Protein AF-A0A7V6QS86-F1 (afdb_monomer)

Mean predicted aligned error: 10.18 Å

Sequence (85 aa):
MNKVSVFTGAFLILWGISILYSSLFKMKKEDYKDKGVFGVSGYIELEFLFSLLHKLPLGVIKGLIVLIGISFIGLGIIVLYLKYS

Secondary structure (DSSP, 8-state):
--HHHHHHHHHHHHHHHHHHHIIIII--TTGGGS-----SSS-HHHHHHHHHHHTS-HHHHHHHHHHHHHHHHHHHHHHHHHHH-

Solvent-accessible surface area (backbone atoms only — not comparable to full-atom values): 4861 Å² total; per-residue (Å²): 132,70,65,62,53,56,51,52,15,52,48,31,32,53,49,13,51,51,44,36,48,42,56,73,71,62,69,50,88,64,73,78,65,58,78,75,79,78,88,85,71,98,47,64,70,58,52,52,51,51,56,57,52,69,74,49,56,69,67,57,53,47,50,51,46,45,50,50,15,50,49,33,31,52,52,12,52,49,50,41,48,70,67,77,104

Radius of gyration: 16.79 Å; Cα contacts (8 Å, |Δi|>4): 50; chains: 1; bounding box: 39×25×41 Å

Foldseek 3Di:
DPVVLLVQLVVLLVVLVVLLCCLPPVPDPVVLVPPPPPDDDPPVVVVVVVVVVNPDDSVVNSVVSNVVSVVSNVVSVVSVVVVVD

Structure (mmCIF, N/CA/C/O backbone):
data_AF-A0A7V6QS86-F1
#
_entry.id   AF-A0A7V6QS86-F1
#
loop_
_atom_site.group_PDB
_atom_site.id
_atom_site.type_symbol
_atom_site.label_atom_id
_atom_site.label_alt_id
_atom_site.label_comp_id
_atom_site.label_asym_id
_atom_site.label_entity_id
_atom_site.label_seq_id
_atom_site.pdbx_PDB_ins_code
_atom_site.Cartn_x
_atom_site.Cartn_y
_atom_site.Cartn_z
_atom_site.occupancy
_atom_site.B_iso_or_equiv
_atom_site.auth_seq_id
_atom_site.auth_comp_id
_atom_site.auth_asym_id
_atom_site.auth_atom_id
_atom_site.pdbx_PDB_model_num
ATOM 1 N N . MET A 1 1 ? -21.718 -6.573 17.113 1.00 57.00 1 MET A N 1
ATOM 2 C CA . MET A 1 1 ? -20.243 -6.582 16.952 1.00 57.00 1 MET A CA 1
ATOM 3 C C . MET A 1 1 ? -19.867 -7.334 15.669 1.00 57.00 1 MET A C 1
ATOM 5 O O . MET A 1 1 ? -19.767 -8.554 15.687 1.00 57.00 1 MET A O 1
ATOM 9 N N . ASN A 1 2 ? -19.720 -6.648 14.526 1.00 68.88 2 ASN A N 1
ATOM 10 C CA . ASN A 1 2 ? -19.492 -7.317 13.229 1.00 68.88 2 ASN A CA 1
ATOM 11 C C . ASN A 1 2 ? -18.034 -7.774 13.063 1.00 68.88 2 ASN A C 1
ATOM 13 O O . ASN A 1 2 ? -17.259 -7.086 12.425 1.00 68.88 2 ASN A O 1
ATOM 17 N N . LYS A 1 3 ? -17.598 -8.893 13.641 1.00 78.56 3 L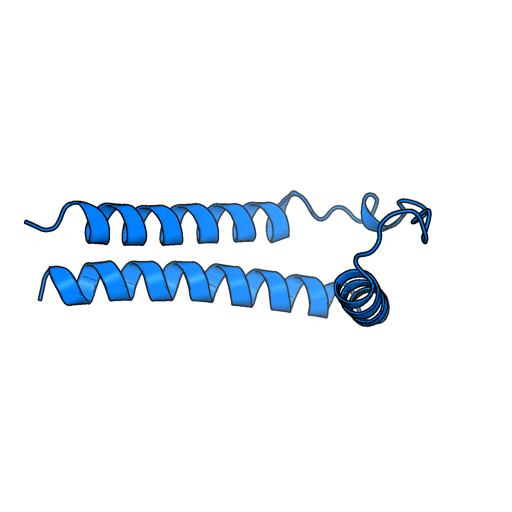YS A N 1
ATOM 18 C CA . LYS A 1 3 ? -16.177 -9.328 13.614 1.00 78.56 3 LYS A CA 1
ATOM 19 C C . LYS A 1 3 ? -15.497 -9.212 12.229 1.00 78.56 3 LYS A C 1
ATOM 21 O O . LYS A 1 3 ? -14.336 -8.824 12.152 1.00 78.56 3 LYS A O 1
ATOM 26 N N . VAL A 1 4 ? -16.269 -9.401 11.158 1.00 83.69 4 VAL A N 1
ATOM 27 C CA . VAL A 1 4 ? -15.868 -9.243 9.751 1.00 83.69 4 VAL A CA 1
ATOM 28 C C . VAL A 1 4 ? -15.195 -7.899 9.440 1.00 83.69 4 VAL A C 1
ATOM 30 O O . VAL A 1 4 ? -14.088 -7.903 8.927 1.00 83.69 4 VAL A O 1
ATOM 33 N N . SER A 1 5 ? -15.774 -6.742 9.790 1.00 81.06 5 SER A N 1
ATOM 34 C CA . SER A 1 5 ? -15.192 -5.447 9.368 1.00 81.06 5 SER A CA 1
ATOM 35 C C . SER A 1 5 ? -13.867 -5.119 10.065 1.00 81.06 5 SER A C 1
ATOM 37 O O . SER A 1 5 ? -13.024 -4.442 9.489 1.00 81.06 5 SER A O 1
ATOM 39 N N . VAL A 1 6 ? -13.677 -5.605 11.299 1.00 85.38 6 VAL A N 1
ATOM 40 C CA . VAL A 1 6 ? -12.395 -5.440 12.012 1.00 85.38 6 VAL A CA 1
ATOM 41 C C . VAL A 1 6 ? -11.331 -6.315 11.358 1.00 85.38 6 VAL A C 1
ATOM 43 O O . VAL A 1 6 ? -10.219 -5.854 11.124 1.00 85.38 6 VAL A O 1
ATOM 46 N N . PHE A 1 7 ? -11.698 -7.548 10.998 1.00 88.81 7 PHE A N 1
ATOM 47 C CA . PHE A 1 7 ? -10.821 -8.449 10.261 1.00 88.81 7 PHE A CA 1
ATOM 48 C C . PHE A 1 7 ? -10.427 -7.867 8.897 1.00 88.81 7 PHE A C 1
ATOM 50 O O . PHE A 1 7 ? -9.243 -7.821 8.582 1.00 88.81 7 PHE A O 1
ATOM 57 N N . THR A 1 8 ? -11.384 -7.340 8.126 1.00 88.88 8 THR A N 1
ATOM 58 C CA . THR A 1 8 ? -11.112 -6.702 6.830 1.00 88.88 8 THR A CA 1
ATOM 59 C C . THR A 1 8 ? -10.204 -5.479 6.973 1.00 88.88 8 THR A C 1
ATOM 61 O O . THR A 1 8 ? -9.247 -5.352 6.218 1.00 88.88 8 THR A O 1
ATOM 64 N N . GLY A 1 9 ? -10.452 -4.601 7.951 1.00 86.56 9 GLY A N 1
ATOM 65 C CA . GLY A 1 9 ? -9.612 -3.422 8.188 1.00 86.56 9 GLY A CA 1
ATOM 66 C C . GLY A 1 9 ? -8.176 -3.785 8.582 1.00 86.56 9 GLY A C 1
ATOM 67 O O . GLY A 1 9 ? -7.225 -3.267 8.000 1.00 86.56 9 GLY A O 1
ATOM 68 N N . ALA A 1 10 ? -8.010 -4.734 9.509 1.00 88.75 10 ALA A N 1
ATOM 69 C CA . ALA A 1 10 ? -6.695 -5.229 9.913 1.00 88.75 10 ALA A CA 1
ATOM 70 C C . ALA A 1 10 ? -5.955 -5.914 8.753 1.00 88.75 10 ALA A C 1
ATOM 72 O O . ALA A 1 10 ? -4.764 -5.674 8.558 1.00 88.75 10 ALA A O 1
ATOM 73 N N . PHE A 1 11 ? -6.666 -6.714 7.952 1.00 91.94 11 PHE A N 1
ATOM 74 C CA . PHE A 1 11 ? -6.108 -7.356 6.767 1.00 91.94 11 PHE A CA 1
ATOM 75 C C . PHE A 1 11 ? -5.641 -6.324 5.737 1.00 91.94 11 PHE A C 1
ATOM 77 O O . PHE A 1 11 ? -4.517 -6.427 5.263 1.00 91.94 11 PHE A O 1
ATOM 84 N N . LEU A 1 12 ? -6.442 -5.291 5.446 1.00 88.69 12 LEU A N 1
ATOM 85 C CA . LEU A 1 12 ? -6.078 -4.214 4.515 1.00 88.69 12 LEU A CA 1
ATOM 86 C C . LEU A 1 12 ? -4.809 -3.471 4.946 1.00 88.69 12 LEU A C 1
ATOM 88 O O . LEU A 1 12 ? -3.935 -3.219 4.117 1.00 88.69 12 LEU A O 1
ATOM 92 N N . ILE A 1 13 ? -4.679 -3.164 6.239 1.00 89.81 13 ILE A N 1
ATOM 93 C CA . ILE A 1 13 ? -3.487 -2.505 6.786 1.00 89.81 13 ILE A CA 1
ATOM 94 C C . ILE A 1 13 ? -2.268 -3.419 6.661 1.00 89.81 13 ILE A C 1
ATOM 96 O O . ILE A 1 13 ? -1.222 -2.992 6.173 1.00 89.81 13 ILE A O 1
ATOM 100 N N . LEU A 1 14 ? -2.402 -4.687 7.055 1.00 91.81 14 LEU A N 1
ATOM 101 C CA . LEU A 1 14 ? -1.315 -5.662 6.985 1.00 91.81 14 LEU A CA 1
ATOM 102 C C . LEU A 1 14 ? -0.867 -5.903 5.535 1.00 91.81 14 LEU A C 1
ATOM 104 O O . LEU A 1 14 ? 0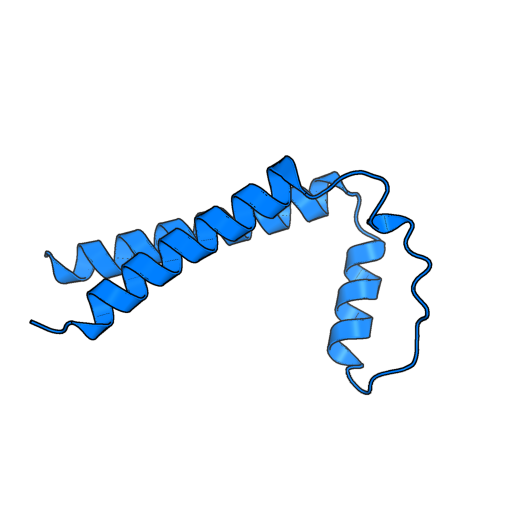.330 -6.003 5.261 1.00 91.81 14 LEU A O 1
ATOM 108 N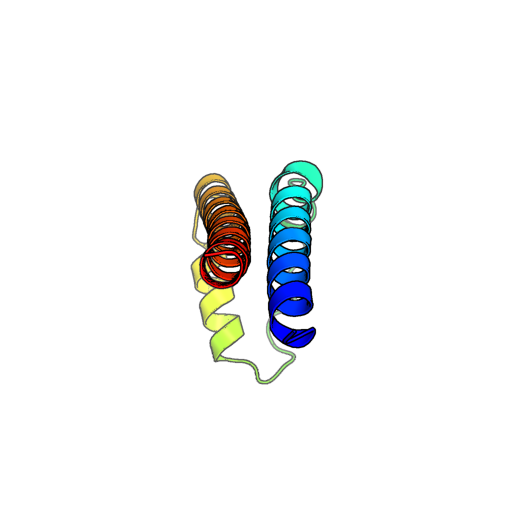 N . TRP A 1 15 ? -1.815 -5.911 4.597 1.00 90.69 15 TRP A N 1
ATOM 109 C CA . TRP A 1 15 ? -1.547 -6.021 3.166 1.00 90.69 15 TRP A CA 1
ATOM 110 C C . TRP A 1 15 ? -0.845 -4.781 2.612 1.00 90.69 15 TRP A C 1
ATOM 112 O O . TRP A 1 15 ? 0.162 -4.907 1.918 1.00 90.69 15 TRP A O 1
ATOM 122 N N . GLY A 1 16 ? -1.302 -3.583 2.984 1.00 88.38 16 GLY A N 1
ATOM 123 C CA . GLY A 1 16 ? -0.642 -2.331 2.618 1.00 88.38 16 GLY A CA 1
ATOM 124 C C . GLY A 1 16 ? 0.801 -2.258 3.129 1.00 88.38 16 GLY A C 1
ATOM 125 O O . GLY A 1 16 ? 1.702 -1.904 2.369 1.00 88.38 16 GLY A O 1
ATOM 126 N N . ILE A 1 17 ? 1.057 -2.688 4.371 1.00 87.81 17 ILE A N 1
ATOM 127 C CA . ILE A 1 17 ? 2.415 -2.779 4.937 1.00 87.81 17 ILE A CA 1
ATOM 128 C C . ILE A 1 17 ? 3.274 -3.782 4.156 1.00 87.81 17 ILE A C 1
ATOM 130 O O . ILE A 1 17 ? 4.427 -3.482 3.847 1.00 87.81 17 ILE A O 1
ATOM 134 N N . SER A 1 18 ? 2.729 -4.948 3.797 1.00 85.75 18 SER A N 1
ATOM 135 C CA . SER A 1 18 ? 3.444 -5.956 3.001 1.00 85.75 18 SER A CA 1
ATOM 136 C C . SER A 1 18 ? 3.850 -5.420 1.620 1.00 85.75 18 SER A C 1
ATOM 138 O O . SER A 1 18 ? 4.998 -5.583 1.198 1.00 85.75 18 SER A O 1
ATOM 140 N N . ILE A 1 19 ? 2.946 -4.694 0.951 1.00 85.06 19 ILE A N 1
ATOM 141 C CA . ILE A 1 19 ? 3.203 -4.039 -0.341 1.00 85.06 19 ILE A CA 1
ATOM 142 C C . ILE A 1 19 ? 4.312 -2.989 -0.206 1.00 85.06 19 ILE A C 1
ATOM 144 O O . ILE A 1 19 ? 5.260 -2.989 -0.996 1.00 85.06 19 ILE A O 1
ATOM 148 N N . LEU A 1 20 ? 4.240 -2.130 0.816 1.00 84.88 20 LEU A N 1
ATOM 149 C CA . LEU A 1 20 ? 5.264 -1.115 1.072 1.00 84.88 20 LEU A CA 1
ATOM 150 C C . LEU A 1 20 ? 6.624 -1.744 1.377 1.00 84.88 20 LEU A C 1
ATOM 152 O O . LEU A 1 20 ? 7.634 -1.323 0.812 1.00 84.88 20 LEU A O 1
ATOM 156 N N . TYR A 1 21 ? 6.656 -2.785 2.209 1.00 81.38 21 TYR A N 1
ATOM 157 C CA . TYR A 1 21 ? 7.882 -3.508 2.526 1.00 81.38 21 TYR A CA 1
ATOM 158 C C . TYR A 1 21 ? 8.506 -4.125 1.268 1.00 81.38 21 TYR A C 1
ATOM 160 O O . TYR A 1 21 ? 9.701 -3.963 1.021 1.00 81.38 21 TYR A O 1
ATOM 168 N N . SER A 1 22 ? 7.695 -4.754 0.414 1.00 78.62 22 SER A N 1
ATOM 169 C CA . SER A 1 22 ? 8.165 -5.323 -0.851 1.00 78.62 22 SER A CA 1
ATOM 170 C C . SER A 1 22 ? 8.699 -4.245 -1.805 1.00 78.62 22 SER A C 1
ATOM 172 O O . SER A 1 22 ? 9.764 -4.410 -2.402 1.00 78.62 22 SER A O 1
ATOM 174 N N . SER A 1 23 ? 8.018 -3.102 -1.910 1.00 75.75 23 SER A N 1
ATOM 175 C CA . SER A 1 23 ? 8.442 -1.986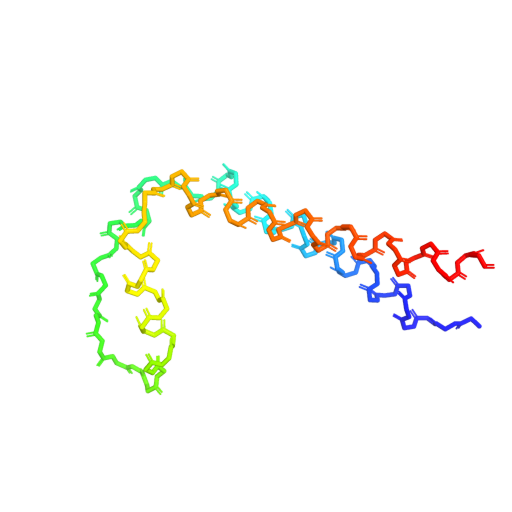 -2.764 1.00 75.75 23 SER A CA 1
ATOM 176 C C . SER A 1 23 ? 9.752 -1.339 -2.309 1.00 75.75 23 SER A C 1
ATOM 178 O O . SER A 1 23 ? 10.588 -0.963 -3.136 1.00 75.75 23 SER A O 1
ATOM 180 N N . LEU A 1 24 ? 9.932 -1.185 -0.994 1.00 74.06 24 LEU A N 1
ATOM 181 C CA . LEU A 1 24 ? 11.085 -0.502 -0.411 1.00 74.06 24 LEU A CA 1
ATOM 182 C C . LEU A 1 24 ? 12.313 -1.415 -0.318 1.00 74.06 24 LEU A C 1
ATOM 184 O O . LEU A 1 24 ? 13.412 -0.977 -0.651 1.00 74.06 24 LEU A O 1
ATOM 188 N N . PHE A 1 25 ? 12.132 -2.676 0.086 1.00 67.94 25 PHE A N 1
ATOM 189 C CA . PHE A 1 25 ? 13.241 -3.584 0.400 1.00 67.94 25 PHE A CA 1
ATOM 190 C C . PHE A 1 25 ? 13.491 -4.665 -0.655 1.00 67.94 25 PHE A C 1
ATOM 192 O O . PHE A 1 25 ? 14.637 -5.080 -0.830 1.00 67.94 25 PHE A O 1
ATOM 199 N N . LYS A 1 26 ? 12.455 -5.129 -1.368 1.00 63.22 26 LYS A N 1
ATOM 200 C CA . LYS A 1 26 ? 12.563 -6.296 -2.261 1.00 63.22 26 LYS A CA 1
ATOM 201 C C . LYS A 1 26 ? 12.837 -5.931 -3.722 1.00 63.22 26 LYS A C 1
ATOM 203 O O . LYS A 1 26 ? 13.431 -6.727 -4.437 1.00 63.22 26 LYS A O 1
ATOM 208 N N . MET A 1 27 ? 12.519 -4.710 -4.162 1.00 60.09 27 MET A N 1
ATOM 209 C CA . MET A 1 27 ? 12.900 -4.220 -5.497 1.00 60.09 27 MET A CA 1
ATOM 210 C C . MET A 1 27 ? 14.403 -3.887 -5.590 1.00 60.09 27 MET A C 1
ATOM 212 O O . MET A 1 27 ? 14.801 -2.712 -5.614 1.00 60.09 27 MET A O 1
ATOM 216 N N . LYS A 1 28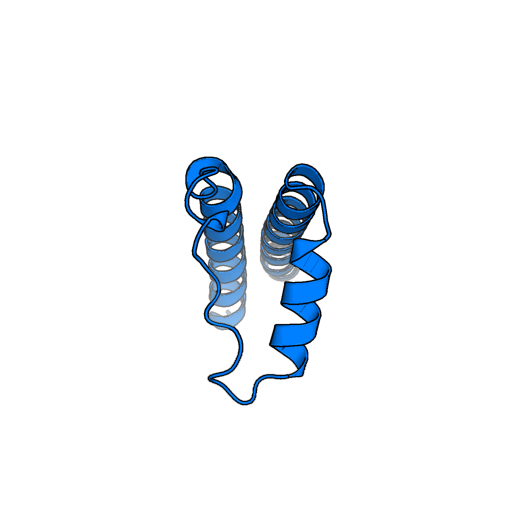 ? 15.243 -4.926 -5.663 1.00 54.59 28 LYS A N 1
ATOM 217 C CA . LYS A 1 28 ? 16.633 -4.845 -6.135 1.00 54.59 28 LYS A CA 1
ATOM 218 C C . LYS A 1 28 ? 16.660 -4.806 -7.668 1.00 54.59 28 LYS A C 1
ATOM 220 O O . LYS A 1 28 ? 15.853 -5.449 -8.328 1.00 54.59 28 LYS A O 1
ATOM 225 N N . LYS A 1 29 ? 17.623 -4.062 -8.231 1.00 52.88 29 LYS A N 1
ATOM 226 C CA . LYS A 1 29 ? 17.852 -3.874 -9.685 1.00 52.88 29 LYS A CA 1
ATOM 227 C C . LYS A 1 29 ? 17.998 -5.180 -10.492 1.00 52.88 29 LYS A C 1
ATOM 229 O O . LYS A 1 29 ? 17.959 -5.125 -11.716 1.00 52.88 29 LYS A O 1
ATOM 234 N N . GLU A 1 30 ? 18.202 -6.312 -9.825 1.00 51.19 30 GLU A N 1
ATOM 235 C CA . GLU A 1 30 ? 18.522 -7.606 -10.435 1.00 51.19 30 GLU A CA 1
ATOM 236 C C . GLU A 1 30 ? 17.279 -8.454 -10.756 1.00 51.19 30 GLU A C 1
ATOM 238 O O . GLU A 1 30 ? 17.313 -9.176 -11.745 1.00 51.19 30 GLU A O 1
ATOM 243 N N . ASP A 1 31 ? 16.160 -8.283 -10.039 1.00 52.53 31 ASP A N 1
ATOM 244 C CA . ASP A 1 31 ? 14.906 -9.030 -10.292 1.00 52.53 31 ASP A CA 1
ATOM 245 C C . ASP A 1 31 ? 14.210 -8.607 -11.600 1.00 52.53 31 ASP A C 1
ATOM 247 O O . ASP A 1 31 ? 13.450 -9.364 -12.189 1.00 52.53 31 ASP A O 1
ATOM 251 N N . TYR A 1 32 ? 14.492 -7.399 -12.098 1.00 51.03 32 TYR A N 1
ATOM 252 C CA . TYR A 1 32 ? 13.959 -6.916 -13.382 1.00 51.03 32 TYR A CA 1
ATOM 253 C C . TYR A 1 32 ? 14.822 -7.309 -14.587 1.00 51.03 32 TYR A C 1
ATOM 255 O O . TYR A 1 32 ? 14.465 -7.024 -15.727 1.00 51.03 32 TYR A O 1
ATOM 263 N N . LYS A 1 33 ? 15.977 -7.938 -14.341 1.00 45.84 33 LYS A N 1
ATOM 264 C CA . LYS A 1 33 ? 16.799 -8.570 -15.376 1.00 45.84 33 LYS A CA 1
ATOM 265 C C . LYS A 1 33 ? 16.394 -10.023 -15.608 1.00 45.84 33 LYS A C 1
ATOM 267 O O . LYS A 1 33 ? 17.089 -10.712 -16.360 1.00 45.84 33 LYS A O 1
ATOM 272 N N . ASP A 1 34 ? 15.313 -10.482 -14.974 1.00 47.88 34 ASP A N 1
ATOM 273 C CA . ASP A 1 34 ? 14.752 -11.770 -15.321 1.00 47.88 34 ASP A CA 1
ATOM 274 C C . ASP A 1 34 ? 14.250 -11.685 -16.758 1.00 47.88 34 ASP A C 1
ATOM 276 O O . ASP A 1 34 ? 13.452 -10.824 -17.141 1.00 47.88 34 ASP A O 1
ATOM 280 N N . LYS A 1 35 ? 14.867 -12.513 -17.591 1.00 46.91 35 LYS A N 1
ATOM 281 C CA . LYS A 1 35 ? 14.631 -12.582 -19.022 1.00 46.91 35 LYS A CA 1
ATOM 282 C C . LYS A 1 35 ? 13.227 -13.132 -19.174 1.00 46.91 35 LYS A C 1
ATOM 284 O O . LYS A 1 35 ? 13.065 -14.346 -19.203 1.00 46.91 35 LYS A O 1
ATOM 289 N N . GLY A 1 36 ? 12.238 -12.242 -19.209 1.00 46.22 36 GLY A N 1
ATOM 290 C CA . GLY A 1 36 ? 10.844 -12.594 -19.411 1.00 46.22 36 GLY A CA 1
ATOM 291 C C . GLY A 1 36 ? 10.743 -13.540 -20.596 1.00 46.22 36 GLY A C 1
ATOM 292 O O . GLY A 1 36 ? 10.865 -13.126 -21.749 1.00 46.22 36 GLY A O 1
ATOM 293 N N . VAL A 1 37 ? 10.563 -14.826 -20.306 1.00 44.75 37 VAL A N 1
ATOM 294 C CA . VAL A 1 37 ? 10.078 -15.795 -21.278 1.00 44.75 37 VAL A CA 1
ATOM 295 C C . VAL A 1 37 ? 8.612 -15.425 -21.469 1.00 44.75 37 VAL A C 1
ATOM 297 O O . VAL A 1 37 ? 7.720 -15.935 -20.797 1.00 44.75 37 VAL A O 1
ATOM 300 N N . PHE A 1 38 ? 8.399 -14.410 -22.304 1.00 48.16 38 PHE A N 1
ATOM 301 C CA . PHE A 1 38 ? 7.097 -13.979 -22.788 1.00 48.16 38 PHE A CA 1
ATOM 302 C C . PHE A 1 38 ? 6.443 -15.152 -23.532 1.00 48.16 38 PHE A C 1
ATOM 304 O O . PHE A 1 38 ? 7.103 -15.797 -24.350 1.00 48.16 38 PHE A O 1
ATOM 311 N N . GLY A 1 39 ? 5.156 -15.413 -23.269 1.00 46.03 39 GLY A N 1
ATOM 312 C CA . GLY A 1 39 ? 4.342 -16.283 -24.125 1.00 46.03 39 GLY A CA 1
ATOM 313 C C . GLY A 1 39 ? 3.928 -17.676 -23.624 1.00 46.03 39 GLY A C 1
ATOM 314 O O . GLY A 1 39 ? 3.762 -18.553 -24.467 1.00 46.03 39 GLY A O 1
ATOM 315 N N . VAL A 1 40 ? 3.706 -17.928 -22.320 1.00 48.03 40 VAL A N 1
ATOM 316 C CA . VAL A 1 40 ? 3.222 -19.267 -21.864 1.00 48.03 40 VAL A CA 1
ATOM 317 C C . VAL A 1 40 ? 1.919 -19.271 -21.044 1.00 48.03 40 VAL A C 1
ATOM 319 O O . VAL A 1 40 ? 1.479 -20.331 -20.613 1.00 48.03 40 VAL A O 1
ATOM 322 N N . SER A 1 41 ? 1.217 -18.151 -20.840 1.00 55.03 41 SER A N 1
ATOM 323 C CA . SER A 1 41 ? -0.094 -18.224 -20.164 1.00 55.03 41 SER A CA 1
ATOM 324 C C . SER A 1 41 ? -1.105 -17.242 -20.741 1.00 55.03 41 SER A C 1
ATOM 326 O O . SER A 1 41 ? -0.752 -16.105 -21.026 1.00 55.03 41 SER A O 1
ATOM 328 N N . GLY A 1 42 ? -2.350 -17.695 -20.931 1.00 55.22 42 GLY A N 1
ATOM 329 C CA . GLY A 1 42 ? -3.443 -16.994 -21.624 1.00 55.22 42 GLY A CA 1
ATOM 330 C C . GLY A 1 42 ? -3.988 -15.738 -20.932 1.00 55.22 42 GLY A C 1
ATOM 331 O O . GLY A 1 42 ? -5.187 -15.486 -20.983 1.00 55.22 42 GLY A O 1
ATOM 332 N N . TYR A 1 43 ? -3.129 -14.950 -20.290 1.00 64.12 43 TYR A N 1
ATOM 333 C CA . TYR A 1 43 ? -3.452 -13.698 -19.614 1.00 64.12 43 TYR A CA 1
ATOM 334 C C . TYR A 1 43 ? -2.979 -12.497 -20.441 1.00 64.12 43 TYR A C 1
ATOM 336 O O . TYR A 1 43 ? -2.153 -11.703 -19.991 1.00 64.12 43 TYR A O 1
ATOM 344 N N . ILE A 1 44 ? -3.528 -12.357 -21.650 1.00 65.75 44 ILE A N 1
ATOM 345 C CA . ILE A 1 44 ? -3.195 -11.281 -22.604 1.00 65.75 44 ILE A CA 1
ATOM 346 C C . ILE A 1 44 ? -3.333 -9.886 -21.969 1.00 65.75 44 ILE A C 1
ATOM 348 O O . ILE A 1 44 ? -2.495 -9.015 -22.195 1.00 65.75 44 ILE A O 1
ATOM 352 N N . GLU A 1 45 ? -4.350 -9.669 -21.130 1.00 65.50 45 GLU A N 1
ATOM 353 C CA . GLU A 1 45 ? -4.557 -8.388 -20.438 1.00 65.50 45 GLU A CA 1
ATOM 354 C C . GLU A 1 45 ? -3.456 -8.076 -19.422 1.00 65.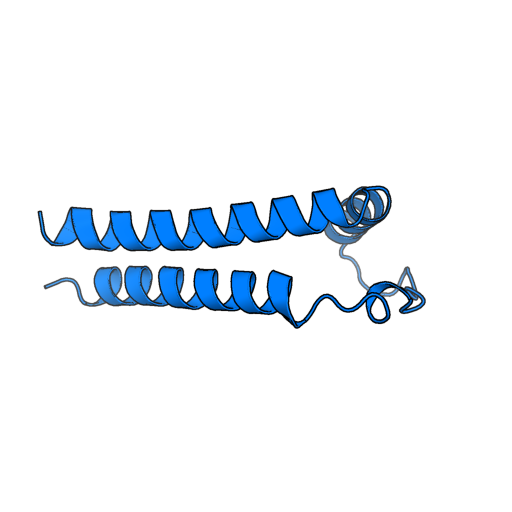50 45 GLU A C 1
ATOM 356 O O . GLU A 1 45 ? -3.009 -6.932 -19.333 1.00 65.50 45 GLU A O 1
ATOM 361 N N . LEU A 1 46 ? -2.964 -9.084 -18.696 1.00 68.88 46 LEU A N 1
ATOM 362 C CA . LEU A 1 46 ? -1.837 -8.904 -17.781 1.00 68.88 46 LEU A CA 1
ATOM 363 C C . LEU A 1 46 ? -0.542 -8.681 -18.561 1.00 68.88 46 LEU A C 1
ATOM 365 O O . LEU A 1 46 ? 0.248 -7.819 -18.190 1.00 68.88 46 LEU A O 1
ATOM 369 N N . GLU A 1 47 ? -0.344 -9.397 -19.666 1.00 68.25 47 GLU A N 1
ATOM 370 C CA . GLU A 1 47 ? 0.829 -9.261 -20.533 1.00 68.25 47 GLU A CA 1
ATOM 371 C C . GLU A 1 47 ? 0.926 -7.849 -21.135 1.00 68.25 47 GLU A C 1
ATOM 373 O O . GLU A 1 47 ? 1.999 -7.239 -21.136 1.00 68.25 47 GLU A O 1
ATOM 378 N N . PHE A 1 48 ? -0.208 -7.276 -21.551 1.00 72.19 48 PHE A N 1
ATOM 379 C CA . PHE A 1 48 ? -0.284 -5.890 -22.007 1.00 72.19 48 PHE A CA 1
ATOM 380 C C . PHE A 1 48 ? 0.018 -4.901 -20.875 1.00 72.19 48 PHE A C 1
ATOM 382 O O . PHE A 1 48 ? 0.809 -3.974 -21.064 1.00 72.19 48 PHE A O 1
ATOM 389 N N . LEU A 1 49 ? -0.547 -5.121 -19.683 1.00 72.19 49 LEU A N 1
ATOM 390 C CA . LEU A 1 49 ? -0.306 -4.274 -18.515 1.00 72.19 49 LEU A CA 1
ATOM 391 C C . LEU A 1 49 ? 1.174 -4.280 -18.104 1.00 72.19 49 LEU A C 1
ATOM 393 O O . LEU A 1 49 ? 1.747 -3.217 -17.875 1.00 72.19 49 LEU A O 1
ATOM 397 N N . PHE A 1 50 ? 1.806 -5.457 -18.058 1.00 70.00 50 PHE A N 1
ATOM 398 C CA . PHE A 1 50 ? 3.224 -5.619 -17.732 1.00 70.00 50 PHE A CA 1
ATOM 399 C C . PHE A 1 50 ? 4.137 -5.050 -18.819 1.00 70.00 50 PHE A C 1
ATOM 401 O O . PHE A 1 50 ? 5.137 -4.418 -18.488 1.00 70.00 50 PHE A O 1
ATOM 408 N N . SER A 1 51 ? 3.786 -5.197 -20.099 1.00 70.06 51 SER A N 1
ATOM 409 C CA . SER A 1 51 ? 4.519 -4.574 -21.209 1.00 70.06 51 SER A CA 1
ATOM 410 C C . SER A 1 51 ? 4.498 -3.044 -21.114 1.00 70.06 51 SER A C 1
ATOM 412 O O . SER A 1 51 ? 5.521 -2.378 -21.301 1.00 70.06 51 SER A O 1
ATOM 414 N N . LEU A 1 52 ? 3.347 -2.474 -20.745 1.00 72.00 52 LEU A N 1
ATOM 415 C CA . LEU A 1 52 ? 3.187 -1.036 -20.540 1.00 72.00 52 LEU A CA 1
ATOM 416 C C . LEU A 1 52 ? 3.941 -0.559 -19.290 1.00 72.00 52 LEU A C 1
ATOM 418 O O . LEU A 1 52 ? 4.599 0.480 -19.327 1.00 72.00 52 LEU A O 1
ATOM 422 N N . LEU A 1 53 ? 3.927 -1.360 -18.221 1.00 69.38 53 LEU A N 1
ATOM 423 C CA . LEU A 1 53 ? 4.706 -1.117 -17.006 1.00 69.38 53 LEU A CA 1
ATOM 424 C C . LEU A 1 53 ? 6.215 -1.173 -17.260 1.00 69.38 53 LEU A C 1
ATOM 426 O O . LEU A 1 53 ? 6.943 -0.343 -16.728 1.00 69.38 53 LEU A O 1
ATOM 430 N N . HIS A 1 54 ? 6.692 -2.092 -18.101 1.00 67.25 54 HIS A N 1
ATOM 431 C CA . HIS A 1 54 ? 8.117 -2.250 -18.402 1.00 67.25 54 HIS A CA 1
ATOM 432 C C . HIS A 1 54 ? 8.694 -1.062 -19.196 1.00 67.25 54 HIS A C 1
ATOM 434 O O . HIS A 1 54 ? 9.904 -0.835 -19.193 1.00 67.25 54 HIS A O 1
ATOM 440 N N . LYS A 1 55 ? 7.848 -0.269 -19.867 1.00 72.94 55 LYS A N 1
ATOM 441 C CA . LYS A 1 55 ? 8.268 0.986 -20.514 1.00 72.94 55 LYS A CA 1
ATOM 442 C C . LYS A 1 55 ? 8.452 2.143 -19.529 1.00 72.94 55 LYS A C 1
ATOM 444 O O . LYS A 1 55 ? 9.051 3.152 -19.900 1.00 72.94 55 LYS A O 1
ATOM 449 N N . LEU A 1 56 ? 7.942 2.033 -18.302 1.00 72.69 56 LEU A N 1
ATOM 450 C CA . LEU A 1 56 ? 8.016 3.102 -17.311 1.00 72.69 56 LEU A CA 1
ATOM 451 C C . LEU A 1 56 ? 9.350 3.064 -16.552 1.00 72.69 56 LEU A C 1
ATOM 453 O O . LEU A 1 56 ? 9.867 1.992 -16.231 1.00 72.69 56 LEU A O 1
ATOM 457 N N . PRO A 1 57 ? 9.921 4.232 -16.208 1.00 76.38 57 PRO A N 1
ATOM 458 C CA . PRO A 1 57 ? 11.134 4.279 -15.409 1.00 76.38 57 PRO A CA 1
ATOM 459 C C . PRO A 1 57 ? 10.872 3.700 -14.014 1.00 76.38 57 PRO A C 1
ATOM 461 O O . PRO A 1 57 ? 9.819 3.922 -13.415 1.00 76.38 57 PRO A O 1
ATOM 464 N N . LEU A 1 58 ? 11.870 3.009 -13.456 1.00 70.25 58 LEU A N 1
ATOM 465 C CA . LEU A 1 58 ? 11.778 2.313 -12.162 1.00 70.25 58 LEU A CA 1
ATOM 466 C C . LEU A 1 58 ? 11.257 3.199 -11.018 1.00 70.25 58 LEU A C 1
ATOM 468 O O . LEU A 1 58 ? 10.583 2.708 -10.116 1.00 70.25 58 LEU A O 1
ATOM 472 N N . GLY A 1 59 ? 11.551 4.502 -11.058 1.00 73.19 59 GLY A N 1
ATOM 473 C CA . GLY A 1 59 ? 11.038 5.468 -10.085 1.00 73.19 59 GLY A CA 1
ATOM 474 C C . GLY A 1 59 ? 9.516 5.631 -10.136 1.00 73.19 59 GLY A C 1
ATOM 475 O O . GLY A 1 59 ? 8.884 5.710 -9.087 1.00 73.19 59 GLY A O 1
ATOM 476 N N . VAL A 1 60 ? 8.918 5.606 -11.332 1.00 78.69 60 VAL A N 1
ATOM 477 C CA . VAL A 1 60 ? 7.461 5.707 -11.522 1.00 78.69 60 VAL A CA 1
ATOM 478 C C . VAL A 1 60 ? 6.770 4.428 -11.062 1.00 78.69 60 VAL A C 1
ATOM 480 O O . VAL A 1 60 ? 5.767 4.504 -10.360 1.00 78.69 60 VAL A O 1
ATOM 483 N N . ILE A 1 61 ? 7.339 3.259 -11.373 1.00 79.56 61 ILE A N 1
ATOM 484 C CA . ILE A 1 61 ? 6.800 1.969 -10.919 1.00 79.56 61 ILE A CA 1
ATOM 485 C C . ILE A 1 61 ? 6.838 1.890 -9.387 1.00 79.56 61 ILE A C 1
ATOM 487 O O . ILE A 1 61 ? 5.829 1.575 -8.760 1.00 79.56 61 ILE A O 1
ATOM 491 N N . LYS A 1 62 ? 7.971 2.248 -8.766 1.00 79.00 62 LYS A N 1
ATOM 492 C CA . LYS A 1 62 ? 8.082 2.324 -7.300 1.00 79.00 62 LYS A CA 1
ATOM 493 C C . LYS A 1 62 ? 7.085 3.312 -6.703 1.00 79.00 62 LYS A C 1
ATOM 495 O O . LYS A 1 62 ? 6.434 2.981 -5.719 1.00 79.00 62 LYS A O 1
ATOM 500 N N . GLY A 1 63 ? 6.940 4.494 -7.301 1.00 83.69 63 GLY A N 1
ATOM 501 C CA . GLY A 1 63 ? 5.971 5.497 -6.864 1.00 83.69 63 GLY A CA 1
ATOM 502 C C . GLY A 1 63 ? 4.533 4.979 -6.901 1.00 83.69 63 GLY A C 1
ATOM 503 O O . GLY A 1 63 ? 3.810 5.132 -5.921 1.00 83.69 63 GLY A O 1
ATOM 504 N N . LEU A 1 64 ? 4.142 4.296 -7.981 1.00 84.62 64 LEU A N 1
ATOM 505 C CA . LEU A 1 64 ? 2.828 3.661 -8.113 1.00 84.62 64 LEU A CA 1
ATOM 506 C C . LEU A 1 64 ? 2.591 2.597 -7.038 1.00 84.62 64 LEU A C 1
ATOM 508 O O . LEU A 1 64 ? 1.539 2.596 -6.407 1.00 84.62 64 LEU A O 1
ATOM 512 N N . ILE A 1 65 ? 3.566 1.721 -6.788 1.00 85.12 65 ILE A N 1
ATOM 513 C CA . ILE A 1 65 ? 3.429 0.663 -5.777 1.00 85.12 65 ILE A CA 1
ATOM 514 C C . ILE A 1 65 ? 3.324 1.264 -4.369 1.00 85.12 65 ILE A C 1
ATOM 516 O O . ILE A 1 65 ? 2.502 0.818 -3.568 1.00 85.12 65 ILE A O 1
ATOM 520 N N . VAL A 1 66 ? 4.109 2.303 -4.071 1.00 86.75 66 VAL A N 1
ATOM 521 C CA . VAL A 1 66 ? 4.022 3.029 -2.797 1.00 86.75 66 VAL A CA 1
ATOM 522 C C . VAL A 1 66 ? 2.658 3.698 -2.642 1.00 86.75 66 VAL A C 1
ATOM 524 O O . VAL A 1 66 ? 2.044 3.578 -1.583 1.00 86.75 66 VAL A O 1
ATOM 527 N N . LEU A 1 67 ? 2.153 4.343 -3.696 1.00 89.44 67 LEU A N 1
ATOM 528 C CA . LEU A 1 67 ? 0.831 4.966 -3.701 1.00 89.44 67 LEU A CA 1
ATOM 529 C C . LEU A 1 67 ? -0.268 3.934 -3.418 1.00 89.44 67 LEU A C 1
ATOM 531 O O . LEU A 1 67 ? -1.089 4.154 -2.532 1.00 89.44 67 LEU A O 1
ATOM 535 N N . ILE A 1 68 ? -0.223 2.777 -4.085 1.00 89.44 68 ILE A N 1
ATOM 536 C CA . ILE A 1 68 ? -1.147 1.661 -3.844 1.00 89.44 68 ILE A CA 1
ATOM 537 C C . ILE A 1 68 ? -1.070 1.205 -2.380 1.00 89.44 68 ILE A C 1
ATOM 539 O O . ILE A 1 68 ? -2.101 1.101 -1.717 1.00 89.44 68 ILE A O 1
ATOM 543 N N . GLY A 1 69 ? 0.133 0.980 -1.843 1.00 87.00 69 GLY A N 1
ATOM 544 C CA . GLY A 1 69 ? 0.322 0.563 -0.451 1.00 87.00 69 GLY A CA 1
ATOM 545 C C . GLY A 1 69 ? -0.272 1.552 0.559 1.00 87.00 69 GLY A C 1
ATOM 546 O O . GLY A 1 69 ? -0.980 1.143 1.480 1.00 87.00 69 GLY A O 1
ATOM 547 N N . ILE A 1 70 ? -0.056 2.856 0.355 1.00 90.81 70 ILE A N 1
ATOM 548 C CA . ILE A 1 70 ? -0.627 3.917 1.199 1.00 90.81 70 ILE A CA 1
ATOM 549 C C . ILE A 1 70 ? -2.157 3.940 1.091 1.00 90.81 70 ILE A C 1
ATOM 551 O O . ILE A 1 70 ? -2.833 4.047 2.115 1.00 90.81 70 ILE A O 1
ATOM 555 N N . SER A 1 71 ? -2.719 3.792 -0.113 1.00 92.00 71 SER A N 1
ATOM 556 C CA . SER A 1 71 ? -4.171 3.723 -0.306 1.00 92.00 71 SER A CA 1
ATOM 557 C C . SER A 1 71 ? -4.798 2.551 0.451 1.00 92.00 71 SER A C 1
ATOM 559 O O . SER A 1 71 ? -5.826 2.732 1.100 1.00 92.00 71 SER A O 1
ATOM 561 N N . PHE A 1 72 ? -4.166 1.374 0.439 1.00 90.31 72 PHE A N 1
ATOM 562 C CA . PHE A 1 72 ? -4.630 0.208 1.199 1.00 90.31 72 PHE A CA 1
ATOM 563 C C . PHE A 1 72 ? -4.652 0.462 2.711 1.00 90.31 72 PHE A C 1
ATOM 565 O O . PHE A 1 72 ? -5.636 0.135 3.378 1.00 90.31 72 PHE A O 1
ATOM 572 N N . ILE A 1 73 ? -3.607 1.098 3.248 1.00 91.44 73 ILE A N 1
ATOM 573 C CA . ILE A 1 73 ? -3.549 1.473 4.668 1.00 91.44 73 ILE A CA 1
ATOM 574 C C . ILE A 1 73 ? -4.644 2.493 4.995 1.00 91.44 73 ILE A C 1
ATOM 576 O O . ILE A 1 73 ? -5.378 2.309 5.964 1.00 91.44 73 ILE A O 1
ATOM 580 N N . GLY A 1 74 ? -4.794 3.536 4.172 1.00 91.00 74 GLY A N 1
ATOM 581 C CA . GLY A 1 74 ? -5.810 4.572 4.361 1.00 91.00 74 GLY A CA 1
A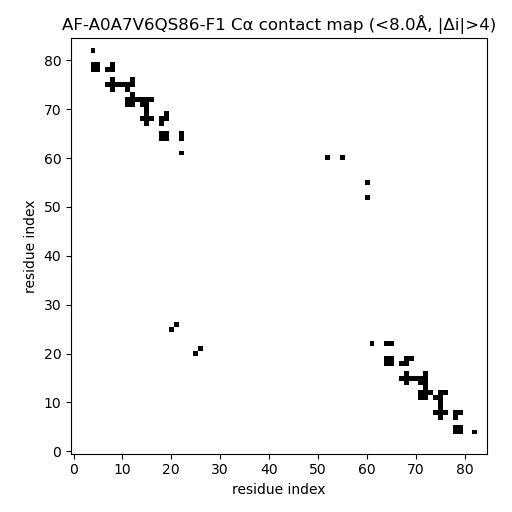TOM 582 C C . GLY A 1 74 ? -7.229 4.005 4.361 1.00 91.00 74 GLY A C 1
ATOM 583 O O . GLY A 1 74 ? -8.004 4.287 5.273 1.00 91.00 74 GLY A O 1
ATOM 584 N N . LEU A 1 75 ? -7.551 3.134 3.400 1.00 90.88 75 LEU A N 1
ATOM 585 C CA . LEU A 1 75 ? -8.840 2.440 3.350 1.00 90.88 75 LEU A CA 1
ATOM 5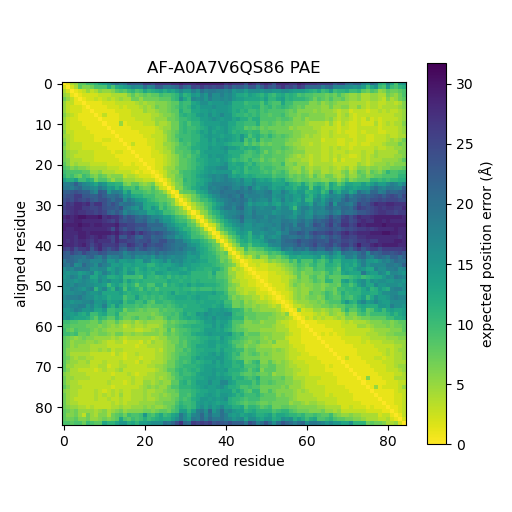86 C C . LEU A 1 75 ? -9.060 1.553 4.581 1.00 90.88 75 LEU A C 1
ATOM 588 O O . LEU A 1 75 ? -10.149 1.564 5.151 1.00 90.88 75 LEU A O 1
ATOM 592 N N . GLY A 1 76 ? -8.037 0.824 5.033 1.00 88.56 76 GLY A N 1
ATOM 593 C CA . GLY A 1 76 ? -8.119 0.014 6.248 1.00 88.56 76 GLY A CA 1
ATOM 594 C C . GLY A 1 76 ? -8.411 0.845 7.502 1.00 88.56 76 GLY A C 1
ATOM 595 O O . GLY A 1 76 ? -9.266 0.465 8.303 1.00 88.56 76 GLY A O 1
ATOM 596 N N . ILE A 1 77 ? -7.773 2.013 7.640 1.00 90.81 77 ILE A N 1
ATOM 597 C CA . ILE A 1 77 ? -8.034 2.960 8.735 1.00 90.81 77 ILE A CA 1
ATOM 598 C C . ILE A 1 77 ? -9.465 3.499 8.658 1.00 90.81 77 ILE A C 1
ATOM 600 O O . ILE A 1 77 ? -10.155 3.508 9.674 1.00 90.81 77 ILE A O 1
ATOM 604 N N . ILE A 1 78 ? -9.940 3.896 7.473 1.00 92.31 78 ILE A N 1
ATOM 605 C CA . ILE A 1 78 ? -11.310 4.399 7.277 1.00 92.31 78 ILE A CA 1
ATOM 606 C C . ILE A 1 78 ? -12.343 3.336 7.665 1.00 92.31 78 ILE A C 1
ATOM 608 O O . ILE A 1 78 ? -13.293 3.639 8.382 1.00 92.31 78 ILE A O 1
ATOM 612 N N . VAL A 1 79 ? -12.148 2.085 7.240 1.00 89.88 79 VAL A N 1
ATOM 613 C CA . VAL A 1 79 ? -13.046 0.965 7.571 1.00 89.88 79 VAL A CA 1
ATOM 614 C C . VAL A 1 79 ? -13.104 0.712 9.078 1.00 89.88 79 VAL A C 1
ATOM 616 O O . VAL A 1 79 ? -14.169 0.389 9.607 1.00 89.88 79 VAL A O 1
ATOM 619 N N . LEU A 1 80 ? -11.979 0.862 9.782 1.00 88.50 80 LEU A N 1
ATOM 620 C CA . LEU A 1 80 ? -11.953 0.770 11.240 1.00 88.50 80 LEU A CA 1
ATOM 621 C C . LEU A 1 80 ? -12.637 1.982 11.881 1.00 88.50 80 LEU A C 1
ATOM 623 O O . LEU A 1 80 ? -13.487 1.803 12.748 1.00 88.50 80 LEU A O 1
ATOM 627 N N . TYR A 1 81 ? -12.328 3.197 11.432 1.00 88.06 81 TYR A N 1
ATOM 628 C CA . TYR A 1 81 ? -12.878 4.435 11.982 1.00 88.06 81 TYR A CA 1
ATOM 629 C C . TYR A 1 81 ? -14.403 4.513 11.851 1.00 88.06 81 TYR A C 1
ATOM 631 O O . TYR A 1 81 ? -15.084 4.732 12.848 1.00 88.06 81 TYR A O 1
ATOM 639 N N . LEU A 1 82 ? -14.947 4.229 10.660 1.00 87.50 82 LEU A N 1
ATOM 640 C CA . LEU A 1 82 ? -16.392 4.219 10.382 1.00 87.50 82 LEU A CA 1
ATOM 641 C C . LEU A 1 82 ? -17.163 3.245 11.284 1.00 87.50 82 LEU A C 1
ATOM 643 O O . LEU A 1 82 ? -18.378 3.318 11.406 1.00 87.50 82 LEU A O 1
ATOM 647 N N . LYS A 1 83 ? -16.463 2.281 11.870 1.00 79.81 83 LYS A N 1
ATOM 648 C CA . LYS A 1 83 ? -17.062 1.287 12.740 1.00 79.81 83 LYS A CA 1
ATOM 649 C C . LYS A 1 83 ? -17.005 1.629 14.224 1.00 79.81 83 LYS A C 1
ATOM 651 O O . LYS A 1 83 ? -17.805 1.097 14.993 1.00 79.81 83 LYS A O 1
ATOM 656 N N . TYR A 1 84 ? -15.996 2.391 14.627 1.00 75.25 84 TYR A N 1
ATOM 657 C CA . TYR A 1 84 ? -15.876 2.878 15.998 1.00 75.25 84 TYR A CA 1
ATOM 658 C C . TYR A 1 84 ? -16.674 4.169 16.224 1.00 75.25 84 TYR A C 1
ATOM 660 O O . TYR A 1 84 ? -16.992 4.459 17.375 1.00 75.25 84 TYR A O 1
ATOM 668 N N . SER A 1 85 ? -16.983 4.912 15.154 1.00 70.56 85 SER A N 1
ATOM 669 C CA . SER A 1 85 ? -17.978 5.992 15.143 1.00 70.56 85 SER A CA 1
ATOM 670 C C . SER A 1 85 ? -19.406 5.457 15.120 1.00 70.56 85 SER A C 1
ATOM 672 O O . SER A 1 85 ? -20.279 6.241 15.552 1.00 70.56 85 SER A O 1
#

pLDDT: mean 74.96, std 14.57, range [44.75, 92.31]

=== Feature glossary ===
Annotated list of the representations used here:

Nearest PDB structures. The Foldseek neighbor list gives the closest experimentally determined structures in the PDB, ranked by structural alignment. TM-score near 1 means near-identical fold; near 0.3 means only rough topology match. This is how one finds what a novel AlphaFold prediction most resembles in the solved-structure universe.

Foldseek 3Di. Foldseek's 3Di representation compresses backbone geometry into a per-residue letter drawn from a learned twenty-state alphabet. It captures the tertiary interaction pattern around each residue — which residues are packed against it in space, regardless of where they are in sequence.

Radius of gyration, Cα contacts, bounding box. Radius of gyration (Rg) is the root-mean-square distance of Cα atoms from their centroid — a single number for overall size and compactness. A globular domain of N residues has Rg ≈ 2.2·N^0.38 Å; an extended or disordered chain has a much larger Rg. The Cα contact count is the number of residue pairs whose Cα atoms are within 8 Å and are more than four positions apart in sequence — a standard proxy for tertiary packing density. The bounding box is the smallest axis-aligned box enclosing all Cα atoms.

InterPro / GO / CATH / organism. The annotation block draws on four external resources. InterPro: which protein families and domains the sequence belongs to. GO: standardized terms for what the protein does, what process it participates in, and where in the cell it acts. CATH: which structural fold it has in the CATH hierarchy. Organism: the species of origin.

mmCIF coordinates. The mmCIF block holds the 3D Cartesian coordinates of each backbone atom (N, Cα, C, O) in ångströms. mmCIF is the PDB's canonical archive format — a tagged-loop text representation of the atomic model.

pLDDT. pLDDT is the predicted lDDT-Cα score: AlphaFold's confidence that the local environment of each residue (all inter-atomic distances within 15 Å) is correctly placed. It is a per-residue number between 0 and 100, with higher meaning more reliable.

Backbone torsions (φ/ψ). φ (phi) and ψ (psi) are the two rotatable backbone dihedrals per residue: φ is the C(i-1)–N–Cα–C torsion, ψ is the N–Cα–C–N(i+1) torsion, both in degrees on (−180°, 180°]. α-helical residues cluster near (−60°, −45°); β-strand residues near (−120°, +130°). A Ramachandran plot is simply a scatter of (φ, ψ) for every residue.

B-factor. For experimental (PDB) structures, the B-factor (temperature factor) quantifies the positional spread of each atom in the crystal — a combination of thermal vibration and static disorder — in units of Å². High B-factors mark flexible loops or poorly resolved regions; low B-factors mark the rigid, well-ordered core.

Secondary structure (3-state, P-SEA). SS3 is a coarse helix/strand/coil call (letters a/b/c) made by the P-SEA algorithm from inter-Cα distances and dihedrals. It is less detailed than DSSP but needs only Cα positions.

Predicted aligned error. Predicted aligned error is AlphaFold's pairwise confidence. Unlike pLDDT (per-residue), PAE is per-residue-pair and captures whether two parts of the structure are correctly placed relative to each other. Units are ångströms of expected positional error.

Solvent-accessible surface area. Solvent-accessible surface area (SASA) is the area in Å² traced out by the centre of a 1.4 Å probe sphere (a water molecule) rolled over the protein's van der Waals surface (Shrake–Rupley / Lee–Richards construction). Buried residues have near-zero SASA; fully exposed residues can exceed 200 Å². The total SASA scales roughly with the number of surface residues.

Secondary structure (8-state, DSSP). The SS8 string is DSSP's per-residue secondary-structure call. α-helix (H) means an i→i+4 H-bond ladder; β-strand (E) means the residue participates in a β-sheet; 3₁₀ (G) and π (I) are tigh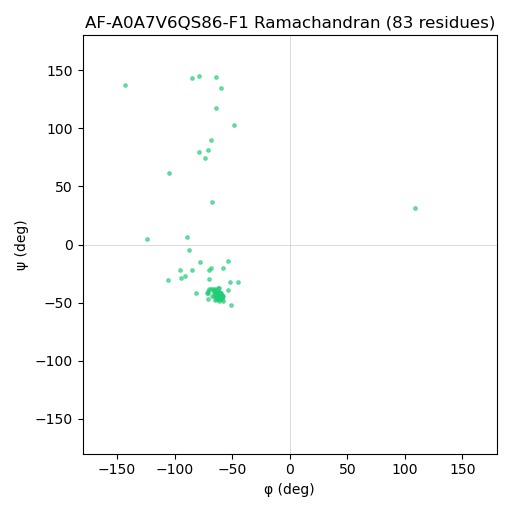ter and wider helices; T/S are turns/bends; '-' is loop.

Rendered structure images. Structure images are PyMOL renders from six orthogonal camera directions. Cartoon representation draws helices as coils and strands as arrows; sticks shows the backbone as bonds; surface shows the solvent-excluded envelope. Rainbow coloring maps sequence position to hue (blue→red, N→C); chain coloring assigns a distinct color per polypeptide.

Sequence. The amino-acid sequence is the protein's primary structure: the linear order of residues from the N-terminus to the C-terminus, written in one-letter code. Everything else here — the 3D coordinates, the secondary structure, the domain annotations — is ultimately a consequence of this string.

Contact-map, Ramachandran, and PAE plots. Three diagnostic plots accompany the record. The Cα contact map visualizes the tertiary structure as a 2D adjacency matrix (8 Å cutoff, sequence-local contacts suppressed). The Ramachandran plot shows the distribution of backbone (φ, ψ) torsions, with points in the α and β basins reflecting secondary structure content. The PAE plot shows AlphaFold's inter-residue confidence as a color matrix.